Protein AF-A0A6P5C677-F1 (afdb_monomer_lite)

Foldseek 3Di:
DCVVVVVVVVVVVVVVVVVVVVVVVVVVVVVVVVVPPPPDDDDPPDVVPVPDDDDDDDDFDQDPVVSFSQWDWDQDPQTFTQDGHPPGRCPPVDDGGDGQQDDPNHGSVPAHSVNVVVVRND

Structure (mmCIF, N/CA/C/O backbone):
data_AF-A0A6P5C677-F1
#
_entry.id   AF-A0A6P5C677-F1
#
loop_
_atom_site.group_PDB
_atom_site.id
_atom_site.type_symbol
_atom_site.label_atom_id
_atom_site.label_alt_id
_atom_site.label_comp_id
_atom_site.label_asym_id
_atom_site.label_entity_id
_atom_site.label_seq_id
_atom_site.pdbx_PDB_ins_code
_atom_site.Cartn_x
_atom_site.Cartn_y
_atom_site.Cartn_z
_atom_site.occupancy
_atom_site.B_iso_or_equiv
_atom_site.auth_seq_id
_atom_site.auth_comp_id
_atom_site.auth_asym_id
_atom_site.auth_atom_id
_atom_site.pdbx_PDB_model_num
ATOM 1 N N . MET A 1 1 ? 24.997 3.607 -56.504 1.00 47.38 1 MET A N 1
ATOM 2 C CA . MET A 1 1 ? 24.996 5.091 -56.554 1.00 47.38 1 MET A CA 1
ATOM 3 C C . MET A 1 1 ? 23.770 5.581 -55.782 1.00 47.38 1 MET A C 1
ATOM 5 O O . MET A 1 1 ? 22.920 6.229 -56.360 1.00 47.38 1 MET A O 1
ATOM 9 N N . GLU A 1 2 ? 23.647 5.213 -54.499 1.00 55.06 2 GLU A N 1
ATOM 10 C CA . GLU A 1 2 ? 22.398 5.350 -53.704 1.00 55.06 2 GLU A CA 1
ATOM 11 C C . GLU A 1 2 ? 22.626 6.107 -52.375 1.00 55.06 2 GLU A C 1
ATOM 13 O O . GLU A 1 2 ? 21.691 6.524 -51.696 1.00 55.06 2 GLU A O 1
ATOM 18 N N . GLU A 1 3 ? 23.888 6.343 -52.001 1.00 52.38 3 GLU A N 1
ATOM 19 C CA . GLU A 1 3 ? 24.263 6.947 -50.713 1.00 52.38 3 GLU A CA 1
ATOM 20 C C . GLU A 1 3 ? 24.102 8.478 -50.685 1.00 52.38 3 GLU A C 1
ATOM 22 O O . GLU A 1 3 ? 23.946 9.084 -49.627 1.00 52.38 3 GLU A O 1
ATOM 27 N N . LEU A 1 4 ? 24.094 9.129 -51.852 1.00 53.44 4 LEU A N 1
ATOM 28 C CA . LEU A 1 4 ? 23.959 10.587 -51.952 1.00 53.44 4 LEU A CA 1
ATOM 29 C C . LEU A 1 4 ? 22.495 11.041 -51.810 1.00 53.44 4 LEU A C 1
ATOM 31 O O . LEU A 1 4 ? 22.208 12.144 -51.342 1.00 53.44 4 LEU A O 1
ATOM 35 N N . GLU A 1 5 ? 21.558 10.161 -52.165 1.00 53.72 5 GLU A N 1
ATOM 36 C CA . GLU A 1 5 ? 20.121 10.415 -52.086 1.00 53.72 5 GLU A CA 1
ATOM 37 C C . GLU A 1 5 ? 19.652 10.402 -50.627 1.00 53.72 5 GLU A C 1
ATOM 39 O O . GLU A 1 5 ? 18.953 11.321 -50.191 1.00 53.72 5 GLU A O 1
ATOM 44 N N . THR A 1 6 ? 20.108 9.428 -49.832 1.00 54.84 6 THR A N 1
ATOM 45 C CA . THR A 1 6 ? 19.799 9.344 -48.394 1.00 54.84 6 THR A CA 1
ATOM 46 C C . THR A 1 6 ? 20.330 10.555 -47.628 1.00 54.84 6 THR A C 1
ATOM 48 O O . THR A 1 6 ? 19.625 11.071 -46.758 1.00 54.84 6 THR A O 1
ATOM 51 N N . SER A 1 7 ? 21.502 11.073 -48.017 1.00 56.53 7 SER A N 1
ATOM 52 C CA . SER A 1 7 ? 22.095 12.300 -47.477 1.00 56.53 7 SER A CA 1
ATOM 53 C C . SER A 1 7 ? 21.204 13.523 -47.724 1.00 56.53 7 SER A C 1
ATOM 55 O O . SER A 1 7 ? 20.833 14.211 -46.775 1.00 56.53 7 SER A O 1
ATOM 57 N N . LEU A 1 8 ? 20.732 13.740 -48.957 1.00 58.03 8 LEU A N 1
ATOM 58 C CA . LEU A 1 8 ? 19.823 14.849 -49.288 1.00 58.03 8 LEU A CA 1
ATOM 59 C C . LEU A 1 8 ? 18.467 14.741 -48.571 1.00 58.03 8 LEU A C 1
ATOM 61 O O . LEU A 1 8 ? 17.912 15.751 -48.120 1.00 58.03 8 LEU A O 1
ATOM 65 N N . PHE A 1 9 ? 17.924 13.527 -48.428 1.00 54.06 9 PHE A N 1
ATOM 66 C CA . PHE A 1 9 ? 16.707 13.290 -47.644 1.00 54.06 9 PHE A CA 1
ATOM 67 C C . PHE A 1 9 ? 16.927 13.540 -46.148 1.00 54.06 9 PHE A C 1
ATOM 69 O O . PHE A 1 9 ? 16.031 14.069 -45.483 1.00 54.06 9 PHE A O 1
ATOM 76 N N . GLN A 1 10 ? 18.108 13.212 -45.622 1.00 60.12 10 GLN A N 1
ATOM 77 C CA . GLN A 1 10 ? 18.498 13.488 -44.243 1.00 60.12 10 GLN A CA 1
ATOM 78 C C . GLN A 1 10 ? 18.666 14.993 -44.007 1.00 60.12 10 GLN A C 1
ATOM 80 O O . GLN A 1 10 ? 18.147 15.497 -43.014 1.00 60.12 10 GLN A O 1
ATOM 85 N N . THR A 1 11 ? 19.251 15.739 -44.949 1.00 61.09 11 THR A N 1
ATOM 86 C CA . THR A 1 11 ? 19.359 17.207 -44.895 1.00 61.09 11 THR A CA 1
ATOM 87 C C . THR A 1 11 ? 17.986 17.879 -44.932 1.00 61.09 11 THR A C 1
ATOM 89 O O . THR A 1 11 ? 17.712 18.778 -44.141 1.00 61.09 11 THR A O 1
ATOM 92 N N . ARG A 1 12 ? 17.067 17.414 -45.792 1.00 65.00 12 ARG A N 1
ATOM 93 C CA . ARG A 1 12 ? 15.685 17.932 -45.854 1.00 65.00 12 ARG A CA 1
ATOM 94 C C . ARG A 1 12 ? 14.892 17.631 -44.580 1.00 65.00 12 ARG A C 1
ATOM 96 O O . ARG A 1 12 ? 14.134 18.482 -44.112 1.00 65.00 12 ARG A O 1
ATOM 103 N N . LYS A 1 13 ? 15.063 16.436 -44.002 1.00 67.88 13 LYS A N 1
ATOM 104 C CA . LYS A 1 13 ? 14.459 16.063 -42.712 1.00 67.88 13 LYS A CA 1
ATOM 105 C C . LYS A 1 13 ? 15.036 16.888 -41.562 1.00 67.88 13 LYS A C 1
ATOM 107 O O . LYS A 1 13 ? 14.256 17.392 -40.759 1.00 67.88 13 LYS A O 1
ATOM 112 N N . ALA A 1 14 ? 16.354 17.071 -41.518 1.00 71.25 14 ALA A N 1
ATOM 113 C CA . ALA A 1 14 ? 17.023 17.911 -40.529 1.00 71.25 14 ALA A CA 1
ATOM 114 C C . ALA A 1 14 ? 16.505 19.350 -40.602 1.00 71.25 14 ALA A C 1
ATOM 116 O O . ALA A 1 14 ? 16.043 19.884 -39.598 1.00 71.25 14 ALA A O 1
ATOM 117 N N . HIS A 1 15 ? 16.418 19.914 -41.808 1.00 76.88 15 HIS A N 1
ATOM 118 C CA . HIS A 1 15 ? 15.898 21.261 -42.015 1.00 76.88 15 HIS A CA 1
ATOM 119 C C . HIS A 1 15 ? 14.444 21.422 -41.541 1.00 76.88 15 HIS A C 1
ATOM 121 O O . HIS A 1 15 ? 14.073 22.427 -40.937 1.00 76.88 15 HIS A O 1
ATOM 127 N N . ARG A 1 16 ? 13.598 20.407 -41.755 1.00 81.69 16 ARG A N 1
ATOM 128 C CA . ARG A 1 16 ? 12.213 20.408 -41.261 1.00 81.69 16 ARG A CA 1
ATOM 129 C C . ARG A 1 16 ? 12.146 20.365 -39.733 1.00 81.69 16 ARG A C 1
ATOM 131 O O . ARG A 1 16 ? 11.304 21.048 -39.151 1.00 81.69 16 ARG A O 1
ATOM 138 N N . ILE A 1 17 ? 13.024 19.598 -39.087 1.00 86.75 17 ILE A N 1
ATOM 139 C CA . ILE A 1 17 ? 13.123 19.549 -37.622 1.00 86.75 17 ILE A CA 1
ATOM 140 C C . ILE A 1 17 ? 13.609 20.899 -37.087 1.00 86.75 17 ILE A C 1
ATOM 142 O O . ILE A 1 17 ? 12.979 21.444 -36.187 1.00 86.75 17 ILE A O 1
ATOM 146 N N . GLU A 1 18 ? 14.643 21.494 -37.680 1.00 86.25 18 GLU A N 1
ATOM 147 C CA . GLU A 1 18 ? 15.139 22.829 -37.319 1.00 86.25 18 GLU A CA 1
ATOM 148 C C . GLU A 1 18 ? 14.040 23.894 -37.415 1.00 86.25 18 GLU A C 1
ATOM 150 O O . GLU A 1 18 ? 13.850 24.679 -36.484 1.00 86.25 18 GLU A O 1
ATOM 155 N N . GLN A 1 19 ? 13.249 23.887 -38.495 1.00 89.12 19 GLN A N 1
ATOM 156 C CA . GLN A 1 19 ? 12.108 24.793 -38.654 1.00 89.12 19 GLN A CA 1
ATOM 157 C C . GLN A 1 19 ? 11.041 24.581 -37.572 1.00 89.12 19 GLN A C 1
ATOM 159 O O . GLN A 1 19 ? 10.486 25.550 -37.042 1.00 89.12 19 GLN A O 1
ATOM 164 N N . MET A 1 20 ? 10.753 23.326 -37.215 1.00 91.56 20 MET A N 1
ATOM 165 C CA . MET A 1 20 ? 9.819 23.005 -36.136 1.00 91.56 20 MET A CA 1
ATOM 166 C C . MET A 1 20 ? 10.347 23.471 -34.775 1.00 91.56 20 MET A C 1
ATOM 168 O O . MET A 1 20 ? 9.600 24.106 -34.029 1.00 91.56 20 MET A O 1
ATOM 172 N N . VAL A 1 21 ? 11.627 23.234 -34.479 1.00 90.25 21 VAL A N 1
ATOM 173 C CA . VAL A 1 21 ? 12.288 23.650 -33.234 1.00 90.25 21 VAL A CA 1
ATOM 174 C C . VAL A 1 21 ? 12.317 25.171 -33.121 1.00 90.25 21 VAL A C 1
ATOM 176 O O . VAL A 1 21 ? 11.899 25.711 -32.100 1.00 90.25 21 VAL A O 1
ATOM 179 N N . ALA A 1 22 ? 12.698 25.889 -34.180 1.00 88.50 22 ALA A N 1
ATOM 180 C CA . ALA A 1 22 ? 12.694 27.351 -34.198 1.00 88.50 22 ALA A CA 1
ATOM 181 C C . ALA A 1 22 ? 11.287 27.926 -33.955 1.00 88.50 22 ALA A C 1
ATOM 183 O O . ALA A 1 22 ? 11.113 28.899 -33.212 1.00 88.50 22 ALA A O 1
ATOM 184 N N . ARG A 1 23 ? 10.260 27.304 -34.547 1.00 90.25 23 ARG A N 1
ATOM 185 C CA . ARG A 1 23 ? 8.858 27.702 -34.367 1.00 90.25 23 ARG A CA 1
ATOM 186 C C . ARG A 1 23 ? 8.341 27.380 -32.961 1.00 90.25 23 ARG A C 1
ATOM 188 O O . ARG A 1 23 ? 7.589 28.185 -32.409 1.00 90.25 23 ARG A O 1
ATOM 195 N N . TRP A 1 24 ? 8.753 26.260 -32.367 1.00 90.31 24 TRP A N 1
ATOM 196 C CA . TRP A 1 24 ? 8.416 25.899 -30.988 1.00 90.31 24 TRP A CA 1
ATOM 197 C C . TRP A 1 24 ? 9.102 26.816 -29.977 1.00 90.31 24 TRP A C 1
ATOM 199 O O . TRP A 1 24 ? 8.435 27.324 -29.082 1.00 90.31 24 TRP A O 1
ATOM 209 N N . LEU A 1 25 ? 10.383 27.131 -30.171 1.00 87.19 25 LEU A N 1
ATOM 210 C CA . LEU A 1 25 ? 11.138 28.021 -29.291 1.00 87.19 25 LEU A CA 1
ATOM 211 C C . LEU A 1 25 ? 10.557 29.442 -29.294 1.00 87.19 25 LEU A C 1
ATOM 213 O O . LEU A 1 25 ? 10.374 30.033 -28.230 1.00 87.19 25 LEU A O 1
ATOM 217 N N . ARG A 1 26 ? 10.183 29.975 -30.471 1.00 80.44 26 ARG A N 1
ATOM 218 C CA . ARG A 1 26 ? 9.477 31.266 -30.563 1.00 80.44 26 ARG A CA 1
ATOM 219 C C . ARG A 1 26 ? 8.129 31.234 -29.856 1.00 80.44 26 ARG A C 1
ATOM 221 O O . ARG A 1 26 ? 7.846 32.147 -29.089 1.00 80.44 26 ARG A O 1
ATOM 228 N N . ARG A 1 27 ? 7.325 30.187 -30.075 1.00 79.62 27 ARG A N 1
ATOM 229 C CA . ARG A 1 27 ? 6.023 30.050 -29.409 1.00 79.62 27 ARG A CA 1
ATOM 230 C C . ARG A 1 27 ? 6.186 29.916 -27.897 1.00 79.62 27 ARG A C 1
ATOM 232 O O . ARG A 1 27 ? 5.504 30.623 -27.182 1.00 79.62 27 ARG A O 1
ATOM 239 N N . SER A 1 28 ? 7.128 29.109 -27.416 1.00 76.69 28 SER A N 1
ATOM 240 C CA . SER A 1 28 ? 7.431 28.969 -25.988 1.00 76.69 28 SER A CA 1
ATOM 241 C C . SER A 1 28 ? 7.853 30.298 -25.365 1.00 76.69 28 SER A C 1
ATOM 243 O O . SER A 1 28 ? 7.411 30.643 -24.272 1.00 76.69 28 SER A O 1
ATOM 245 N N . ARG A 1 29 ? 8.670 31.090 -26.070 1.00 69.19 29 ARG A N 1
ATOM 246 C CA . ARG A 1 29 ? 9.108 32.404 -25.590 1.00 69.19 29 ARG A CA 1
ATOM 247 C C . ARG A 1 29 ? 7.965 33.420 -25.548 1.00 69.19 29 ARG A C 1
ATOM 249 O O . ARG A 1 29 ? 7.928 34.212 -24.616 1.00 69.19 29 ARG A O 1
ATOM 256 N N . ASP A 1 30 ? 7.025 33.355 -26.488 1.00 63.47 30 ASP A N 1
ATOM 257 C CA . ASP A 1 30 ? 5.817 34.192 -26.527 1.00 63.47 30 ASP A CA 1
ATOM 258 C C . ASP A 1 30 ? 4.785 33.786 -25.452 1.00 63.47 30 ASP A C 1
ATOM 260 O O . ASP A 1 30 ? 4.297 34.631 -24.701 1.00 63.47 30 ASP A O 1
ATOM 264 N N . SER A 1 31 ? 4.567 32.476 -25.259 1.00 55.81 31 SER A N 1
ATOM 265 C CA . SER A 1 31 ? 3.799 31.912 -24.136 1.00 55.81 31 SER A CA 1
ATOM 266 C C . SER A 1 31 ? 4.376 32.356 -22.796 1.00 55.81 31 SER A C 1
ATOM 268 O O . SER A 1 31 ? 3.653 32.717 -21.871 1.00 55.81 31 SER A O 1
ATOM 270 N N . SER A 1 32 ? 5.706 32.346 -22.706 1.00 54.75 32 SER A N 1
ATOM 271 C CA . SER A 1 32 ? 6.427 32.815 -21.541 1.00 54.75 32 SER A CA 1
ATOM 272 C C . SER A 1 32 ? 6.231 34.328 -21.392 1.00 54.75 32 SER A C 1
ATOM 274 O O . SER A 1 32 ? 5.870 34.757 -20.306 1.00 54.75 32 SER A O 1
ATOM 276 N N . ALA A 1 33 ? 6.422 35.141 -22.438 1.00 52.62 33 ALA A N 1
ATOM 277 C CA . ALA A 1 33 ? 6.276 36.606 -22.436 1.00 52.62 33 ALA A CA 1
ATOM 278 C C . ALA A 1 33 ? 4.904 37.085 -21.939 1.00 52.62 33 ALA A C 1
ATOM 280 O O . ALA A 1 33 ? 4.842 37.993 -21.111 1.00 52.62 33 ALA A O 1
ATOM 281 N N . ARG A 1 34 ? 3.810 36.435 -22.351 1.00 52.12 34 ARG A N 1
ATOM 282 C CA . ARG A 1 34 ? 2.459 36.805 -21.904 1.00 52.12 34 ARG A CA 1
ATOM 283 C C . ARG A 1 34 ? 2.228 36.576 -20.404 1.00 52.12 34 ARG A C 1
ATOM 285 O O . ARG A 1 34 ? 1.413 37.273 -19.813 1.00 52.12 34 ARG A O 1
ATOM 292 N N . ALA A 1 35 ? 2.983 35.677 -19.768 1.00 53.53 35 ALA A N 1
ATOM 293 C CA . ALA A 1 35 ? 2.873 35.424 -18.330 1.00 53.53 35 ALA A CA 1
ATOM 294 C C . ALA A 1 35 ? 3.429 36.561 -17.441 1.00 53.53 35 ALA A C 1
ATOM 296 O O . ALA A 1 35 ? 3.192 36.536 -16.240 1.00 53.53 35 ALA A O 1
ATOM 297 N N . LYS A 1 36 ? 4.154 37.555 -17.991 1.00 54.22 36 LYS A N 1
ATOM 298 C CA . LYS A 1 36 ? 4.742 38.673 -17.211 1.00 54.22 36 LYS A CA 1
ATOM 299 C C . LYS A 1 36 ? 4.203 40.067 -17.535 1.00 54.22 36 LYS A C 1
ATOM 301 O O . LYS A 1 36 ? 4.704 41.035 -16.982 1.00 54.22 36 LYS A O 1
ATOM 306 N N . VAL A 1 37 ? 3.170 40.190 -18.372 1.00 49.56 37 VAL A N 1
ATOM 307 C CA . VAL A 1 37 ? 2.532 41.496 -18.671 1.00 49.56 37 VAL A CA 1
ATOM 308 C C . VAL A 1 37 ? 1.082 41.560 -18.163 1.00 49.56 37 VAL A C 1
ATOM 310 O O . VAL A 1 37 ? 0.282 42.366 -18.617 1.00 49.56 37 VAL A O 1
ATOM 313 N N . ALA A 1 38 ? 0.723 40.734 -17.180 1.00 47.78 38 ALA A N 1
ATOM 314 C CA . ALA A 1 38 ? -0.541 40.853 -16.454 1.00 47.78 38 ALA A CA 1
ATOM 315 C C . ALA A 1 38 ? -0.301 41.469 -15.066 1.00 47.78 38 ALA A C 1
ATOM 317 O O . ALA A 1 38 ? -0.526 40.843 -14.037 1.00 47.78 38 ALA A O 1
ATOM 318 N N . THR A 1 39 ? 0.192 42.707 -15.034 1.00 50.59 39 THR A N 1
ATOM 319 C CA . THR A 1 39 ? 0.018 43.601 -13.883 1.00 50.59 39 THR A CA 1
ATOM 320 C C . THR A 1 39 ? -1.348 44.268 -14.010 1.00 50.59 39 THR A C 1
ATOM 322 O O . THR A 1 39 ? -1.451 45.365 -14.550 1.00 50.59 39 THR A O 1
ATOM 325 N N . ALA A 1 40 ? -2.398 43.573 -13.582 1.00 51.12 40 ALA A N 1
ATOM 326 C CA . ALA A 1 40 ? -3.686 44.160 -13.224 1.00 51.12 40 ALA A CA 1
ATOM 327 C C . ALA A 1 40 ? -4.469 43.132 -12.393 1.00 51.12 40 ALA A C 1
ATOM 329 O O . ALA A 1 40 ? -4.945 42.138 -12.929 1.00 51.12 40 ALA A O 1
ATOM 330 N N . ASP A 1 41 ? -4.495 43.386 -11.086 1.00 52.09 41 ASP A N 1
ATOM 331 C CA . ASP A 1 41 ? -5.492 42.983 -10.090 1.00 52.09 41 ASP A CA 1
ATOM 332 C C . ASP A 1 41 ? -6.187 41.615 -10.246 1.00 52.09 41 ASP A C 1
ATOM 334 O O . ASP A 1 41 ? -7.145 41.438 -10.998 1.00 52.09 41 ASP A O 1
ATOM 338 N N . GLY A 1 42 ? -5.729 40.649 -9.453 1.00 52.22 42 GLY A N 1
ATOM 339 C CA . GLY A 1 42 ? -6.407 39.375 -9.234 1.00 52.22 42 GLY A CA 1
ATOM 340 C C . GLY A 1 42 ? -5.394 38.285 -8.897 1.00 52.22 42 GLY A C 1
ATOM 341 O O . GLY A 1 42 ? -4.433 38.119 -9.654 1.00 52.22 42 GLY A O 1
ATOM 342 N N . PRO A 1 43 ? -5.540 37.547 -7.777 1.00 56.84 43 PRO A N 1
ATOM 343 C CA . PRO A 1 43 ? -4.631 36.449 -7.487 1.00 56.84 43 PRO A CA 1
ATOM 344 C C . PRO A 1 43 ? -4.671 35.480 -8.675 1.00 56.84 43 PRO A C 1
ATOM 346 O O . PRO A 1 43 ? -5.764 35.108 -9.113 1.00 56.84 43 PRO A O 1
ATOM 349 N N . PRO A 1 44 ? -3.514 35.091 -9.237 1.00 48.22 44 PRO A N 1
ATOM 350 C CA . PRO A 1 44 ? -3.483 34.129 -10.316 1.00 48.22 44 PRO A CA 1
ATOM 351 C C . PRO A 1 44 ? -4.023 32.824 -9.746 1.00 48.22 44 PRO A C 1
ATOM 353 O O . PRO A 1 44 ? -3.348 32.137 -8.980 1.00 48.22 44 PRO A O 1
ATOM 356 N N . GLY A 1 45 ? -5.270 32.508 -10.093 1.00 52.34 45 GLY A N 1
ATOM 357 C CA . GLY A 1 45 ? -5.808 31.171 -9.960 1.00 52.34 45 GLY A CA 1
ATOM 358 C C . GLY A 1 45 ? -4.911 30.279 -10.794 1.00 52.34 45 GLY A C 1
ATOM 359 O O . GLY A 1 45 ? -5.069 30.182 -12.011 1.00 52.34 45 GLY A O 1
ATOM 360 N N . VAL A 1 46 ? -3.920 29.676 -10.137 1.00 61.34 46 VAL A N 1
ATOM 361 C CA . VAL A 1 46 ? -3.255 28.484 -10.639 1.00 61.34 46 VAL A CA 1
ATOM 362 C C . VAL A 1 46 ? -4.372 27.588 -11.174 1.00 61.34 46 VAL A C 1
ATOM 364 O O . VAL A 1 46 ? -5.412 27.488 -10.515 1.00 61.34 46 VAL A O 1
ATOM 367 N N . PRO A 1 47 ? -4.253 26.984 -12.368 1.00 54.66 47 PRO A N 1
ATOM 368 C CA . PRO A 1 47 ? -5.138 25.888 -12.693 1.00 54.66 47 PRO A CA 1
ATOM 369 C C . PRO A 1 47 ? -4.828 24.839 -11.632 1.00 54.66 47 PRO A C 1
ATOM 371 O O . PRO A 1 47 ? -3.841 24.113 -11.744 1.00 54.66 47 PRO A O 1
ATOM 374 N N . THR A 1 48 ? -5.599 24.851 -10.545 1.00 55.25 48 THR A N 1
ATOM 375 C CA . THR A 1 48 ? -5.620 23.813 -9.537 1.00 55.25 48 THR A CA 1
ATOM 376 C C . THR A 1 48 ? -6.038 22.604 -10.338 1.00 55.25 48 THR A C 1
ATOM 378 O O . THR A 1 48 ? -7.227 22.403 -10.587 1.00 55.25 48 THR A O 1
ATOM 381 N N . GLN A 1 49 ? -5.049 21.874 -10.866 1.00 56.84 49 GLN A N 1
ATOM 382 C CA . GLN A 1 49 ? -5.246 20.522 -11.338 1.00 56.84 49 GLN A CA 1
ATOM 383 C C . GLN A 1 49 ? -5.963 19.878 -10.176 1.00 56.84 49 GLN A C 1
ATOM 385 O O . GLN A 1 49 ? -5.423 19.785 -9.074 1.00 56.84 49 GLN A O 1
ATOM 390 N N . THR A 1 50 ? -7.250 19.642 -10.372 1.00 58.75 50 THR A N 1
ATOM 391 C CA . THR A 1 50 ? -8.108 19.094 -9.346 1.00 58.75 50 THR A CA 1
ATOM 392 C C . THR A 1 50 ? -7.588 17.678 -9.231 1.00 58.75 50 THR A C 1
ATOM 394 O O . THR A 1 50 ? -7.866 16.842 -10.085 1.00 58.75 50 THR A O 1
ATOM 397 N N . ILE A 1 51 ? -6.682 17.457 -8.280 1.00 60.84 51 ILE A N 1
ATOM 398 C CA . ILE A 1 51 ? -6.174 16.134 -7.961 1.00 60.84 51 ILE A CA 1
ATOM 399 C C . ILE A 1 51 ? -7.395 15.429 -7.395 1.00 60.84 51 ILE A C 1
ATOM 401 O O . ILE A 1 51 ? -7.767 15.653 -6.248 1.00 60.84 51 ILE A O 1
ATOM 405 N N . ILE A 1 52 ? -8.102 14.690 -8.247 1.00 68.94 52 ILE A N 1
ATOM 406 C CA . ILE A 1 52 ? -9.244 13.895 -7.821 1.00 68.94 52 ILE A CA 1
ATOM 407 C C . ILE A 1 52 ? -8.634 12.692 -7.101 1.00 68.94 52 ILE A C 1
ATOM 409 O O . ILE A 1 52 ? -7.945 11.904 -7.755 1.00 68.94 52 ILE A O 1
ATOM 413 N N . PRO A 1 53 ? -8.820 12.545 -5.779 1.00 67.44 53 PRO A N 1
ATOM 414 C CA . PRO A 1 53 ? -8.310 11.382 -5.078 1.00 67.44 53 PRO A CA 1
ATOM 415 C C . PRO A 1 53 ? -9.075 10.154 -5.578 1.00 67.44 53 PRO A C 1
ATOM 417 O O . PRO A 1 53 ? -10.271 9.998 -5.325 1.00 67.44 53 PRO A O 1
ATOM 420 N N . VAL A 1 54 ? -8.395 9.296 -6.335 1.00 75.06 54 VAL A N 1
ATOM 421 C CA . VAL A 1 54 ? -8.957 8.022 -6.783 1.00 75.06 54 VAL A CA 1
ATOM 422 C C . VAL A 1 54 ? -8.819 7.033 -5.635 1.00 75.06 54 VAL A C 1
ATOM 424 O O . VAL A 1 54 ? -7.714 6.752 -5.181 1.00 75.06 54 VAL A O 1
ATOM 427 N N . LYS A 1 55 ? -9.946 6.504 -5.157 1.00 82.62 55 LYS A N 1
ATOM 428 C CA . LYS A 1 55 ? -9.949 5.413 -4.180 1.00 82.62 55 LYS A CA 1
ATOM 429 C C . LYS A 1 55 ? -9.741 4.098 -4.921 1.00 82.62 55 LYS A C 1
ATOM 431 O O . LYS A 1 55 ? -10.490 3.797 -5.849 1.00 82.62 55 LYS A O 1
ATOM 436 N N . TYR A 1 56 ? -8.741 3.329 -4.509 1.00 84.81 56 TYR A N 1
ATOM 437 C CA . TYR A 1 56 ? -8.437 2.031 -5.097 1.00 84.81 56 TYR A CA 1
ATOM 438 C C . TYR A 1 56 ? -8.514 0.949 -4.019 1.00 84.81 56 TYR A C 1
ATOM 440 O O . TYR A 1 56 ? -7.870 1.060 -2.978 1.00 84.81 56 TYR A O 1
ATOM 448 N N . THR A 1 57 ? -9.327 -0.082 -4.252 1.00 88.50 57 THR A N 1
ATOM 449 C CA . THR A 1 57 ? -9.466 -1.219 -3.335 1.00 88.50 57 THR A CA 1
ATOM 450 C C . THR A 1 57 ? -8.673 -2.392 -3.887 1.00 88.50 57 THR A C 1
ATOM 452 O O . THR A 1 57 ? -8.979 -2.904 -4.964 1.00 88.50 57 THR A O 1
ATOM 455 N N . VAL A 1 58 ? -7.663 -2.832 -3.141 1.00 89.56 58 VAL A N 1
ATOM 456 C CA . VAL A 1 58 ? -6.813 -3.970 -3.504 1.00 89.56 58 VAL A CA 1
ATOM 457 C C . VAL A 1 58 ? -7.019 -5.122 -2.535 1.00 89.56 58 VAL A C 1
ATOM 459 O O . VAL A 1 58 ? -7.233 -4.915 -1.345 1.00 89.56 58 VAL A O 1
ATOM 462 N N . LYS A 1 59 ? -6.927 -6.349 -3.050 1.00 90.31 59 LYS A N 1
ATOM 463 C CA . LYS A 1 59 ? -6.858 -7.562 -2.231 1.00 90.31 59 LYS A CA 1
ATOM 464 C C . LYS A 1 59 ? -5.417 -8.048 -2.191 1.00 90.31 59 LYS A C 1
ATOM 466 O O . LYS A 1 59 ? -4.786 -8.201 -3.246 1.00 90.31 59 LYS A O 1
ATOM 471 N N . ILE A 1 60 ? -4.896 -8.245 -0.987 1.00 89.31 60 ILE A N 1
ATOM 472 C CA . ILE A 1 60 ? -3.529 -8.701 -0.746 1.00 89.31 60 ILE A CA 1
ATOM 473 C C . ILE A 1 60 ? -3.615 -9.978 0.068 1.00 89.31 60 ILE A C 1
ATOM 475 O O . ILE A 1 60 ? -4.137 -9.977 1.178 1.00 89.31 60 ILE A O 1
ATOM 479 N N . ASP A 1 61 ? -3.110 -11.057 -0.510 1.00 87.44 61 ASP A N 1
ATOM 480 C CA . ASP A 1 61 ? -3.037 -12.350 0.148 1.00 87.44 61 ASP A CA 1
ATOM 481 C C . ASP A 1 61 ? -1.752 -12.430 0.972 1.00 87.44 61 ASP A C 1
ATOM 483 O O . ASP A 1 61 ? -0.679 -12.027 0.507 1.00 87.44 61 ASP A O 1
ATOM 487 N N . LYS A 1 62 ? -1.863 -12.947 2.197 1.00 86.44 62 LYS A N 1
ATOM 488 C CA . LYS A 1 62 ? -0.712 -13.177 3.072 1.00 86.44 62 LYS A CA 1
ATOM 489 C C . LYS A 1 62 ? 0.210 -14.204 2.425 1.00 86.44 62 LYS A C 1
ATOM 491 O O . LYS A 1 62 ? -0.238 -15.281 2.030 1.00 86.44 62 LYS A O 1
ATOM 496 N N . ASP A 1 63 ? 1.492 -13.879 2.322 1.00 84.12 63 ASP A N 1
ATOM 497 C CA . ASP A 1 63 ? 2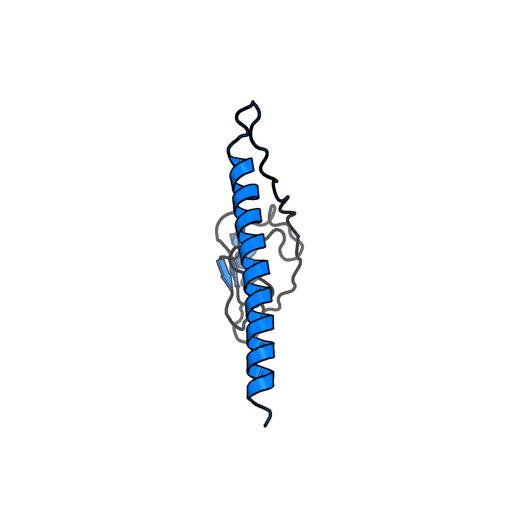.477 -14.823 1.815 1.00 84.12 63 ASP A CA 1
ATOM 498 C C . ASP A 1 63 ? 2.665 -15.953 2.839 1.00 84.12 63 ASP A C 1
ATOM 500 O O . ASP A 1 63 ? 2.985 -15.714 4.003 1.00 84.12 63 ASP A O 1
ATOM 504 N N . THR A 1 64 ? 2.464 -17.201 2.418 1.00 80.44 64 THR A N 1
ATOM 505 C CA . THR A 1 64 ? 2.620 -18.379 3.284 1.00 80.44 64 THR A CA 1
ATOM 506 C C . THR A 1 64 ? 4.062 -18.622 3.733 1.00 80.44 64 THR A C 1
ATOM 508 O O . THR A 1 64 ? 4.273 -19.257 4.764 1.00 80.44 64 THR A O 1
ATOM 511 N N . LEU A 1 65 ? 5.047 -18.153 2.961 1.00 80.69 65 LEU A N 1
ATOM 512 C CA . LEU A 1 65 ? 6.473 -18.347 3.225 1.00 80.69 65 LEU A CA 1
ATOM 513 C C . LEU A 1 65 ? 7.022 -17.258 4.143 1.00 80.69 65 LEU A C 1
ATOM 515 O O . LEU A 1 65 ? 7.750 -17.561 5.084 1.00 80.69 65 LEU A O 1
ATOM 519 N N . LEU A 1 66 ? 6.668 -16.001 3.867 1.00 75.00 66 LEU A N 1
ATOM 520 C CA . LEU A 1 66 ? 7.123 -14.850 4.651 1.00 75.00 66 LEU A CA 1
ATOM 521 C C . LEU A 1 66 ? 6.222 -14.568 5.861 1.00 75.00 66 LEU A C 1
ATOM 523 O O . LEU A 1 66 ? 6.626 -13.826 6.742 1.00 75.00 66 LEU A O 1
ATOM 527 N N . GLN A 1 67 ? 5.022 -15.161 5.922 1.00 81.31 67 GLN A N 1
ATOM 528 C CA . GLN A 1 67 ? 3.975 -14.843 6.905 1.00 81.31 67 GLN A CA 1
ATOM 529 C C . GLN A 1 67 ? 3.628 -13.351 6.982 1.00 81.31 67 GLN A C 1
ATOM 531 O O . GLN A 1 67 ? 3.059 -12.889 7.968 1.00 81.31 67 GLN A O 1
ATOM 536 N N . ASP A 1 68 ? 3.888 -12.622 5.903 1.00 84.38 68 ASP A N 1
ATOM 537 C CA . ASP A 1 68 ? 3.680 -11.190 5.798 1.00 84.38 68 ASP A CA 1
ATOM 538 C C . ASP A 1 68 ? 2.873 -10.875 4.539 1.00 84.38 68 ASP A C 1
ATOM 540 O O . ASP A 1 68 ? 2.900 -11.597 3.540 1.00 84.38 68 ASP A O 1
ATOM 544 N N . TYR A 1 69 ? 2.178 -9.741 4.551 1.00 87.75 69 TYR A N 1
ATOM 545 C CA . TYR A 1 69 ? 1.498 -9.219 3.363 1.00 87.75 69 TYR A CA 1
ATOM 546 C C . TYR A 1 69 ? 2.466 -8.507 2.397 1.00 87.75 69 TYR A C 1
ATOM 548 O O . TYR A 1 69 ? 2.086 -8.115 1.293 1.00 87.75 69 TYR A O 1
ATOM 556 N N . GLY A 1 70 ? 3.733 -8.343 2.797 1.00 88.12 70 GLY A N 1
ATOM 557 C CA . GLY A 1 70 ? 4.771 -7.706 1.989 1.00 88.12 70 GLY A CA 1
ATOM 558 C C . GLY A 1 70 ? 4.679 -6.180 1.949 1.00 88.12 70 GLY A C 1
ATOM 559 O O . GLY A 1 70 ? 5.142 -5.578 0.985 1.00 88.12 70 GLY A O 1
ATOM 560 N N . PHE A 1 71 ? 4.074 -5.545 2.953 1.00 91.44 71 PHE A N 1
ATOM 561 C CA . PHE A 1 71 ? 4.100 -4.093 3.132 1.00 91.44 71 PHE A CA 1
ATOM 562 C C . P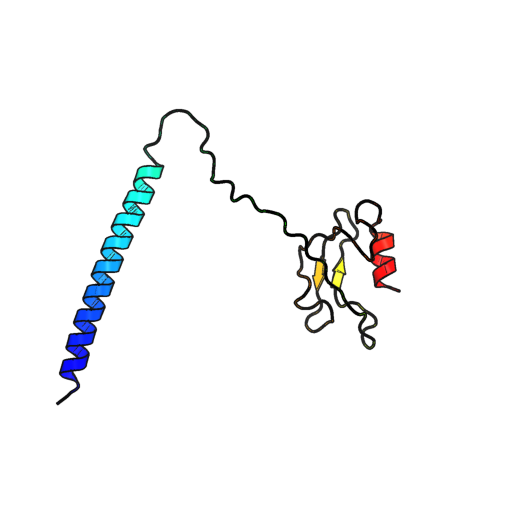HE A 1 71 ? 4.023 -3.717 4.613 1.00 91.44 71 PHE A C 1
ATOM 564 O O . PHE A 1 71 ? 3.520 -4.483 5.432 1.00 91.44 71 PHE A O 1
ATOM 571 N N . HIS A 1 72 ? 4.506 -2.521 4.939 1.00 89.88 72 HIS A N 1
ATOM 572 C CA . HIS A 1 72 ? 4.456 -1.943 6.277 1.00 89.88 72 HIS A CA 1
ATOM 573 C C . HIS A 1 72 ? 3.674 -0.635 6.268 1.00 89.88 72 HIS A C 1
ATOM 575 O O . HIS A 1 72 ? 3.711 0.122 5.296 1.00 89.88 72 HIS A O 1
ATOM 581 N N . ILE A 1 73 ? 2.999 -0.364 7.381 1.00 90.75 73 ILE A N 1
ATOM 582 C CA . ILE A 1 73 ? 2.167 0.823 7.579 1.00 90.75 73 ILE A CA 1
ATOM 583 C C . ILE A 1 73 ? 2.731 1.706 8.692 1.00 90.75 73 ILE A C 1
ATOM 585 O O . ILE A 1 73 ? 3.499 1.236 9.532 1.00 90.75 73 ILE A O 1
ATOM 589 N N . SER A 1 74 ? 2.350 2.980 8.701 1.00 90.00 74 SER A N 1
ATOM 590 C CA . SER A 1 74 ? 2.724 3.921 9.751 1.00 90.00 74 SER A CA 1
ATOM 591 C C . SER A 1 74 ? 2.043 3.573 11.074 1.00 90.00 74 SER A C 1
ATOM 593 O O . SER A 1 74 ? 0.863 3.232 11.119 1.00 90.00 74 SER A O 1
ATOM 595 N N . GLU A 1 75 ? 2.779 3.725 12.175 1.00 86.31 75 GLU A N 1
ATOM 596 C CA . GLU A 1 75 ? 2.237 3.602 13.538 1.00 86.31 75 GLU A CA 1
ATOM 597 C C . GLU A 1 75 ? 1.540 4.892 14.013 1.00 86.31 75 GLU A C 1
ATOM 599 O O . GLU A 1 75 ? 1.092 4.994 15.153 1.00 86.31 75 GLU A O 1
ATOM 604 N N . SER A 1 76 ? 1.429 5.890 13.137 1.00 83.94 76 SER A N 1
ATOM 605 C CA . SER A 1 76 ? 0.758 7.165 13.375 1.00 83.94 76 SER A CA 1
ATOM 606 C C . SER A 1 76 ? -0.348 7.403 12.350 1.00 83.94 76 SER A C 1
ATOM 608 O O . SER A 1 76 ? -0.279 6.925 11.214 1.00 83.94 76 SER A O 1
ATOM 610 N N . LEU A 1 77 ? -1.370 8.159 12.762 1.00 82.75 77 LEU A N 1
ATOM 611 C CA . LEU A 1 77 ? -2.404 8.654 11.859 1.00 82.75 77 LEU A CA 1
ATOM 612 C C . LEU A 1 77 ? -1.879 9.857 11.049 1.00 82.75 77 LEU A C 1
ATOM 614 O O . LEU A 1 77 ? -1.181 10.702 11.618 1.00 82.75 77 LEU A O 1
ATOM 618 N N . PRO A 1 78 ? -2.247 9.983 9.760 1.00 87.38 78 PRO A N 1
ATOM 619 C CA . PRO A 1 78 ? -3.058 9.044 8.976 1.00 87.38 78 PRO A CA 1
ATOM 620 C C . PRO A 1 78 ? -2.293 7.757 8.628 1.00 87.38 78 PRO A C 1
ATOM 622 O O . PRO A 1 78 ? -1.090 7.800 8.376 1.00 87.38 78 PRO A O 1
ATOM 625 N N . LEU A 1 79 ? -3.001 6.621 8.578 1.00 89.44 79 LEU A N 1
ATOM 626 C CA . LEU A 1 79 ? -2.407 5.338 8.191 1.00 89.44 79 LEU A CA 1
ATOM 627 C C . LEU A 1 79 ? -1.875 5.428 6.761 1.00 89.44 79 LEU A C 1
ATOM 629 O O . LEU A 1 79 ? -2.635 5.615 5.810 1.00 89.44 79 LEU A O 1
ATOM 633 N N . THR A 1 80 ? -0.565 5.297 6.610 1.00 91.62 80 THR A N 1
ATOM 634 C CA . THR A 1 80 ? 0.125 5.387 5.323 1.00 91.62 80 THR A CA 1
ATOM 635 C C . THR A 1 80 ? 1.029 4.187 5.127 1.00 91.62 80 THR A C 1
ATOM 637 O O . THR A 1 80 ? 1.577 3.639 6.082 1.00 91.62 80 THR A O 1
ATOM 640 N N . VAL A 1 81 ? 1.185 3.760 3.882 1.00 92.00 81 VAL A N 1
ATOM 641 C CA . VAL A 1 81 ? 2.125 2.705 3.514 1.00 92.00 81 VAL A CA 1
ATOM 642 C C . VAL A 1 81 ? 3.538 3.280 3.597 1.00 92.00 81 VAL A C 1
ATOM 644 O O . VAL A 1 81 ? 3.888 4.204 2.867 1.00 92.00 81 VAL A O 1
ATOM 647 N N . VAL A 1 82 ? 4.362 2.742 4.493 1.00 92.56 82 VAL A N 1
ATOM 648 C CA . VAL A 1 82 ? 5.744 3.197 4.722 1.00 92.56 82 VAL A CA 1
ATOM 649 C C . VAL A 1 82 ? 6.698 2.522 3.745 1.00 92.56 82 VAL A C 1
ATOM 651 O O . VAL A 1 82 ? 7.589 3.159 3.187 1.00 92.56 82 VAL A O 1
ATOM 654 N N . SER A 1 83 ? 6.518 1.223 3.529 1.00 90.94 83 SER A N 1
ATOM 655 C CA . SER A 1 83 ? 7.368 0.439 2.642 1.00 90.94 83 SER A CA 1
ATOM 656 C C . SER A 1 83 ? 6.614 -0.756 2.076 1.00 90.94 83 SER A C 1
ATOM 658 O O . SER A 1 83 ? 5.657 -1.252 2.669 1.00 90.94 83 SER A O 1
ATOM 660 N N . VAL A 1 84 ? 7.055 -1.213 0.905 1.00 91.75 84 VAL A N 1
ATOM 661 C CA . VAL A 1 84 ? 6.522 -2.398 0.230 1.00 91.75 84 VAL A CA 1
ATOM 662 C C . VAL A 1 84 ? 7.695 -3.301 -0.124 1.00 91.75 84 VAL A C 1
ATOM 664 O O . VAL A 1 84 ? 8.665 -2.862 -0.745 1.00 91.75 84 VAL A O 1
ATOM 667 N N . THR A 1 85 ? 7.616 -4.561 0.283 1.00 88.94 85 THR A N 1
ATOM 668 C CA . THR A 1 85 ? 8.625 -5.584 0.021 1.00 88.94 85 THR A CA 1
ATOM 669 C C . THR A 1 85 ? 8.651 -5.906 -1.468 1.00 88.94 85 THR A C 1
ATOM 671 O O . THR A 1 85 ? 7.636 -6.275 -2.065 1.00 88.94 85 THR A O 1
ATOM 674 N N . ALA A 1 86 ? 9.824 -5.770 -2.088 1.00 85.81 86 ALA A N 1
ATOM 675 C CA . ALA A 1 86 ? 10.015 -6.119 -3.491 1.00 85.81 86 ALA A CA 1
ATOM 676 C C . ALA A 1 86 ? 9.762 -7.617 -3.716 1.00 85.81 86 ALA A C 1
ATOM 678 O O . ALA A 1 86 ? 10.340 -8.456 -3.031 1.00 85.81 86 ALA A O 1
ATOM 679 N N . GLY A 1 87 ? 8.893 -7.940 -4.676 1.00 84.38 87 GLY A N 1
ATOM 680 C CA . GLY A 1 87 ? 8.518 -9.324 -4.979 1.00 84.38 87 GLY A CA 1
ATOM 681 C C . GLY A 1 87 ? 7.514 -9.964 -4.012 1.00 84.38 87 GLY A C 1
ATOM 682 O O . GLY A 1 87 ? 7.203 -11.135 -4.195 1.00 84.38 87 GLY A O 1
ATOM 683 N N . GLY A 1 88 ? 6.994 -9.229 -3.020 1.00 85.25 88 GLY A N 1
ATOM 684 C CA . GLY A 1 88 ? 5.919 -9.709 -2.142 1.00 85.25 88 GLY A CA 1
ATOM 685 C C . GLY A 1 88 ? 4.516 -9.536 -2.742 1.00 85.25 88 GLY A C 1
ATOM 686 O O . GLY A 1 88 ? 4.343 -8.895 -3.778 1.00 85.25 88 GLY A O 1
ATOM 687 N N . SER A 1 89 ? 3.486 -10.038 -2.053 1.00 87.94 89 SER A N 1
ATOM 688 C CA . SER A 1 89 ? 2.078 -9.958 -2.496 1.00 87.94 89 SER A CA 1
ATOM 689 C C . SER A 1 89 ? 1.549 -8.538 -2.725 1.00 87.94 89 SER A C 1
ATOM 691 O O . SER A 1 89 ? 0.667 -8.330 -3.565 1.00 87.94 89 SER A O 1
ATOM 693 N N . ALA A 1 90 ? 2.056 -7.559 -1.973 1.00 88.19 90 ALA A N 1
ATOM 694 C CA . ALA A 1 90 ? 1.690 -6.150 -2.110 1.00 88.19 90 ALA A CA 1
ATOM 695 C C . ALA A 1 90 ? 2.443 -5.421 -3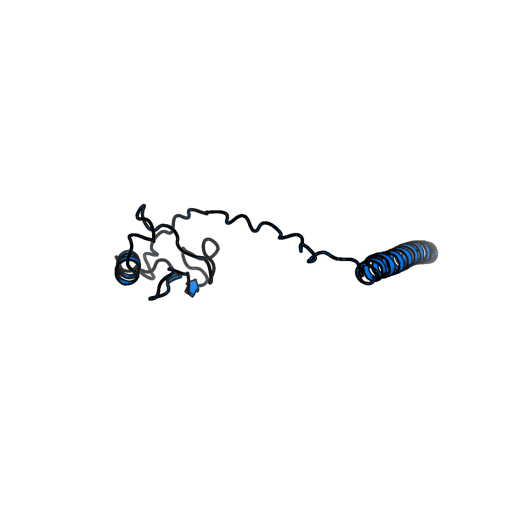.237 1.00 88.19 90 ALA A C 1
ATOM 697 O O . ALA A 1 90 ? 2.062 -4.308 -3.611 1.00 88.19 90 ALA A O 1
ATOM 698 N N . HIS A 1 91 ? 3.495 -6.028 -3.797 1.00 86.00 91 HIS A N 1
ATOM 699 C CA . HIS A 1 91 ? 4.333 -5.399 -4.810 1.00 86.00 91 HIS A CA 1
ATOM 700 C C . HIS A 1 91 ? 3.532 -5.098 -6.085 1.00 86.00 91 HIS A C 1
ATOM 702 O O . HIS A 1 91 ? 2.921 -5.984 -6.680 1.00 86.00 91 HIS A O 1
ATOM 708 N N . GLY A 1 92 ? 3.517 -3.827 -6.497 1.00 85.50 92 GLY A N 1
ATOM 709 C CA . GLY A 1 92 ? 2.772 -3.350 -7.667 1.00 85.50 92 GLY A CA 1
ATOM 710 C C . GLY A 1 92 ? 1.281 -3.080 -7.425 1.00 85.50 92 GLY A C 1
ATOM 711 O O . GLY A 1 92 ? 0.636 -2.501 -8.296 1.00 85.50 92 GLY A O 1
ATOM 712 N N . LYS A 1 93 ? 0.738 -3.455 -6.258 1.00 90.00 93 LYS A N 1
ATOM 713 C CA . LYS A 1 93 ? -0.631 -3.109 -5.831 1.00 90.00 93 LYS A CA 1
ATOM 714 C C . LYS A 1 93 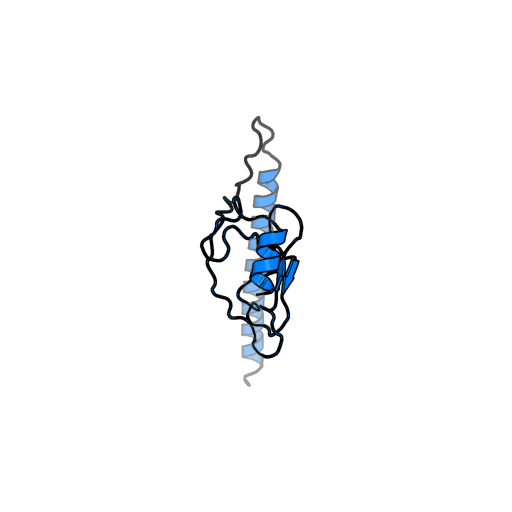? -0.655 -1.881 -4.928 1.00 90.00 93 LYS A C 1
ATOM 716 O O . LYS A 1 93 ? -1.564 -1.069 -5.045 1.00 90.00 93 LYS A O 1
ATOM 721 N N . LEU A 1 94 ? 0.325 -1.786 -4.032 1.00 91.00 94 LEU A N 1
ATOM 722 C CA . LEU A 1 94 ? 0.530 -0.658 -3.132 1.00 91.00 94 LEU A CA 1
ATOM 723 C C . LEU A 1 94 ? 1.900 -0.042 -3.373 1.00 91.00 94 LEU A C 1
ATOM 725 O O . LEU A 1 94 ? 2.845 -0.730 -3.779 1.00 91.00 94 LEU A O 1
ATOM 729 N N . PHE A 1 95 ? 2.007 1.243 -3.058 1.00 90.56 95 PHE A N 1
ATOM 730 C CA . PHE A 1 95 ? 3.244 1.998 -3.109 1.00 90.56 95 PHE A CA 1
ATOM 731 C C . PHE A 1 95 ? 3.490 2.754 -1.798 1.00 90.56 95 PHE A C 1
ATOM 733 O O . PHE A 1 95 ? 2.549 3.156 -1.111 1.00 90.56 95 PHE A O 1
ATOM 740 N N . PRO A 1 96 ? 4.765 2.969 -1.429 1.00 91.56 96 PRO A N 1
ATOM 741 C CA . PRO A 1 96 ? 5.107 3.842 -0.314 1.00 91.56 96 PRO A CA 1
ATOM 742 C C . PRO A 1 96 ? 4.507 5.242 -0.503 1.00 91.56 96 PRO A C 1
ATOM 744 O O . PRO A 1 96 ? 4.676 5.853 -1.558 1.00 91.56 96 PRO A O 1
ATOM 747 N N . GLY A 1 97 ? 3.835 5.750 0.528 1.00 89.06 97 GLY A N 1
ATOM 748 C CA . GLY A 1 97 ? 3.105 7.019 0.514 1.00 89.06 97 GLY A CA 1
ATOM 749 C C . GLY A 1 97 ? 1.599 6.887 0.275 1.00 89.06 97 GLY A C 1
ATOM 750 O O . GLY A 1 97 ? 0.881 7.860 0.501 1.00 89.06 97 GLY A O 1
ATOM 751 N N . ASP A 1 98 ? 1.102 5.709 -0.117 1.00 90.19 98 ASP A N 1
ATOM 752 C CA . ASP A 1 98 ? -0.337 5.481 -0.258 1.00 90.19 98 ASP A CA 1
ATOM 753 C C . ASP A 1 98 ? -1.036 5.584 1.102 1.00 90.19 98 ASP A C 1
ATOM 755 O O . ASP A 1 98 ? -0.605 4.990 2.094 1.00 90.19 98 ASP A O 1
ATOM 759 N N . GLN A 1 99 ? -2.138 6.332 1.154 1.00 90.69 99 GLN A N 1
ATOM 760 C CA . GLN A 1 99 ? -2.942 6.470 2.364 1.00 90.69 99 GLN A CA 1
ATOM 761 C C . GLN A 1 99 ? -4.007 5.376 2.425 1.00 90.69 99 GLN A C 1
ATOM 763 O O . GLN A 1 99 ? -4.820 5.215 1.512 1.00 90.69 99 GLN A O 1
ATOM 768 N N . ILE A 1 100 ? -4.039 4.652 3.539 1.00 89.44 100 ILE A N 1
ATOM 769 C CA . ILE A 1 100 ? -5.041 3.627 3.801 1.00 89.44 100 ILE A CA 1
ATOM 770 C C . ILE A 1 100 ? -6.301 4.320 4.304 1.00 89.44 100 ILE A C 1
ATOM 772 O O . ILE A 1 100 ? -6.298 4.982 5.339 1.00 89.44 100 ILE A O 1
ATOM 776 N N . LEU A 1 101 ? -7.386 4.158 3.551 1.00 88.19 101 LEU A N 1
ATOM 777 C CA . LEU A 1 101 ? -8.703 4.689 3.906 1.00 88.19 101 LEU A CA 1
ATOM 778 C C . LEU A 1 101 ? -9.619 3.618 4.512 1.00 88.19 101 LEU A C 1
ATOM 780 O O . LEU A 1 101 ? -10.566 3.956 5.211 1.00 88.19 101 LEU A O 1
ATOM 784 N N . GLN A 1 102 ? -9.351 2.341 4.234 1.00 89.00 102 GLN A N 1
ATOM 785 C CA . GLN A 1 102 ? -10.153 1.199 4.672 1.00 89.00 102 GLN A CA 1
ATOM 786 C C . GLN A 1 102 ? -9.276 -0.058 4.683 1.00 89.00 102 GLN A C 1
ATOM 788 O O . GLN A 1 102 ? -8.472 -0.256 3.770 1.00 89.00 102 GLN A O 1
ATOM 793 N N . MET A 1 103 ? -9.437 -0.911 5.691 1.00 88.12 103 MET A N 1
ATOM 794 C CA . MET A 1 103 ? -8.739 -2.190 5.830 1.00 88.12 103 MET A CA 1
ATOM 795 C C . MET A 1 103 ? -9.749 -3.259 6.258 1.00 88.12 103 MET A C 1
ATOM 797 O O . MET A 1 103 ? -10.420 -3.089 7.265 1.00 88.12 103 MET A O 1
ATOM 801 N N . ASN A 1 104 ? -9.865 -4.354 5.498 1.00 86.50 104 ASN A N 1
ATOM 802 C CA . ASN A 1 104 ? -10.814 -5.450 5.770 1.00 86.50 104 ASN A CA 1
ATOM 803 C C . ASN A 1 104 ? -12.259 -4.989 6.038 1.00 86.50 104 ASN A C 1
ATOM 805 O O . ASN A 1 104 ? -12.887 -5.432 6.992 1.00 86.50 104 ASN A O 1
ATOM 809 N N . ASP A 1 105 ? -12.771 -4.083 5.204 1.00 84.94 105 ASP A N 1
ATOM 810 C CA . ASP A 1 105 ? -14.113 -3.495 5.347 1.00 84.94 105 ASP A CA 1
ATOM 811 C C . ASP A 1 105 ? -14.326 -2.589 6.572 1.00 84.94 105 ASP A C 1
ATOM 813 O O . ASP A 1 105 ? -15.378 -1.965 6.688 1.00 84.94 105 ASP A O 1
ATOM 817 N N . GLU A 1 106 ? -13.303 -2.400 7.409 1.00 87.75 106 GLU A N 1
ATOM 818 C CA . GLU A 1 106 ? -13.295 -1.400 8.475 1.00 87.75 106 GLU A CA 1
ATOM 819 C C . GLU A 1 106 ? -12.670 -0.085 7.973 1.00 87.75 106 GLU A C 1
ATOM 821 O O . GLU A 1 106 ? -11.580 -0.094 7.382 1.00 87.75 106 GLU A O 1
ATOM 826 N N . PRO A 1 107 ? -13.336 1.068 8.159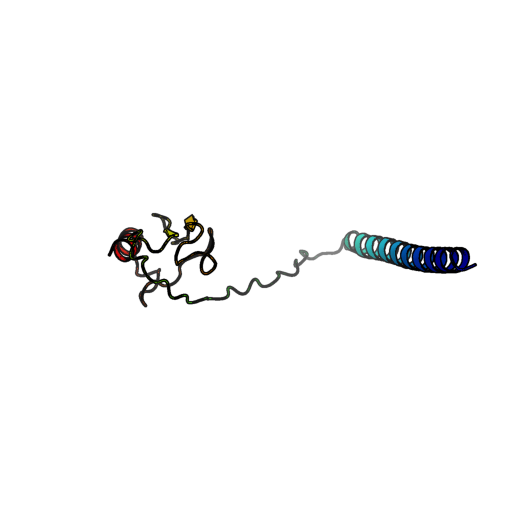 1.00 86.06 107 PRO A N 1
ATOM 827 C CA . PRO A 1 107 ? -12.797 2.354 7.737 1.00 86.06 107 PRO A CA 1
ATOM 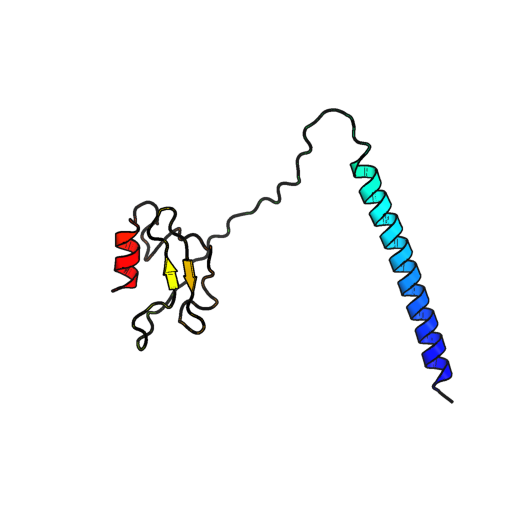828 C C . PRO A 1 107 ? -11.600 2.752 8.614 1.00 86.06 107 PRO A C 1
ATOM 830 O O . PRO A 1 107 ? -11.573 2.511 9.819 1.00 86.06 107 PRO A O 1
ATOM 833 N N . ALA A 1 108 ? -10.600 3.405 8.017 1.00 84.94 108 ALA A N 1
ATOM 834 C CA . ALA A 1 108 ? -9.374 3.806 8.716 1.00 84.94 108 ALA A CA 1
ATOM 835 C C . ALA A 1 108 ? -9.608 4.848 9.826 1.00 84.94 108 ALA A C 1
ATOM 837 O O . ALA A 1 108 ? -8.741 5.052 10.667 1.00 84.94 108 ALA A O 1
ATOM 838 N N . GLU A 1 109 ? -10.760 5.517 9.815 1.00 82.81 109 GLU A N 1
ATOM 839 C CA . GLU A 1 109 ? -11.199 6.461 10.847 1.00 82.81 109 GLU A CA 1
ATOM 840 C C . GLU A 1 109 ? -11.661 5.765 12.139 1.00 82.81 109 GLU A C 1
ATOM 842 O O . GLU A 1 109 ? -11.444 6.310 13.220 1.00 82.81 109 GLU A O 1
ATOM 847 N N . ASP A 1 110 ? -12.182 4.537 12.045 1.00 83.81 110 ASP A N 1
ATOM 848 C CA . ASP A 1 110 ? -12.531 3.706 13.208 1.00 83.81 110 ASP A CA 1
ATOM 849 C C . ASP A 1 110 ? -11.379 2.771 13.626 1.00 83.81 110 ASP A C 1
ATOM 851 O O . ASP A 1 110 ? -11.363 2.223 14.732 1.00 83.81 110 ASP A O 1
ATOM 855 N N . LEU A 1 111 ? -10.389 2.587 12.749 1.00 82.88 111 LEU A N 1
ATOM 856 C CA . LEU A 1 111 ? -9.267 1.681 12.955 1.00 82.88 111 LEU A CA 1
ATOM 857 C C . LEU A 1 111 ? -8.078 2.397 13.612 1.00 82.88 111 LEU A C 1
ATOM 859 O O . LEU A 1 111 ? -7.487 3.317 13.046 1.00 82.88 111 LEU A O 1
ATOM 863 N N . SER A 1 112 ? -7.646 1.932 14.785 1.00 85.25 112 SER A N 1
ATOM 864 C CA . SER A 1 112 ? -6.385 2.401 15.372 1.00 85.25 112 SER A CA 1
ATOM 865 C C . SER A 1 112 ? -5.172 1.829 14.627 1.00 85.25 112 SER A C 1
ATOM 867 O O . SER A 1 112 ? -5.230 0.738 14.054 1.00 85.25 112 SER A O 1
ATOM 869 N N . CYS A 1 113 ? -4.036 2.534 14.671 1.00 84.31 113 CYS A N 1
ATOM 870 C CA . CYS A 1 113 ? -2.773 2.047 14.104 1.00 84.31 113 CYS A CA 1
ATOM 871 C C . CYS A 1 113 ? -2.370 0.680 14.671 1.00 84.31 113 CYS A C 1
ATOM 873 O O . CYS A 1 113 ? -2.018 -0.224 13.916 1.00 84.31 113 CYS A O 1
ATOM 875 N N . GLU A 1 114 ? -2.520 0.486 15.982 1.00 86.38 114 GLU A N 1
ATOM 876 C CA . GLU A 1 114 ? -2.276 -0.799 16.641 1.00 86.38 114 GLU A CA 1
ATOM 877 C C . GLU A 1 114 ? -3.184 -1.903 16.092 1.00 86.38 114 GLU A C 1
ATOM 879 O O . GLU A 1 114 ? -2.725 -3.022 15.854 1.00 86.38 114 GLU A O 1
ATOM 884 N N . ARG A 1 115 ? -4.467 -1.603 15.844 1.00 86.81 115 ARG A N 1
ATOM 885 C CA . ARG A 1 115 ? -5.413 -2.570 15.279 1.00 86.81 115 ARG A CA 1
ATOM 886 C C . ARG A 1 115 ? -5.052 -2.932 13.841 1.00 86.81 115 ARG A C 1
ATOM 888 O O . ARG A 1 115 ? -5.071 -4.115 13.509 1.00 86.81 115 ARG A O 1
ATOM 895 N N . ALA A 1 116 ? -4.673 -1.952 13.027 1.00 86.62 116 ALA A N 1
ATOM 896 C CA . ALA A 1 116 ? -4.222 -2.163 11.655 1.00 86.62 116 ALA A CA 1
ATOM 897 C C . ALA A 1 116 ? -2.976 -3.062 11.598 1.00 86.62 116 ALA A C 1
ATOM 899 O O . ALA A 1 116 ? -2.932 -4.032 10.844 1.00 86.62 116 ALA A O 1
ATOM 900 N N . VAL A 1 117 ? -1.987 -2.807 12.461 1.00 84.81 117 VAL A N 1
ATOM 901 C CA . VAL A 1 117 ? -0.795 -3.661 12.583 1.00 84.81 117 VAL A CA 1
ATOM 902 C C . VAL A 1 117 ? -1.178 -5.068 13.040 1.00 84.81 117 VAL A C 1
ATOM 904 O O . VAL A 1 117 ? -0.618 -6.049 12.558 1.00 84.81 117 VAL A O 1
ATOM 907 N N . ASN A 1 118 ? -2.152 -5.189 13.941 1.00 86.31 118 ASN A N 1
ATOM 908 C CA . ASN A 1 118 ? -2.634 -6.482 14.412 1.00 86.31 118 ASN A CA 1
ATOM 909 C C . ASN A 1 118 ? -3.286 -7.297 13.280 1.00 86.31 118 ASN A C 1
ATOM 911 O O . ASN A 1 118 ? -2.999 -8.481 13.136 1.00 86.31 118 ASN A O 1
ATOM 915 N N . ILE A 1 119 ? -4.083 -6.654 12.421 1.00 85.38 119 ILE A N 1
ATOM 916 C CA . ILE A 1 119 ? -4.657 -7.277 11.217 1.00 85.38 119 ILE A CA 1
ATOM 917 C C . ILE A 1 119 ? -3.563 -7.807 10.282 1.00 85.38 119 ILE A C 1
ATOM 919 O O . ILE A 1 119 ? -3.718 -8.882 9.719 1.00 85.38 119 ILE A O 1
ATOM 923 N N . LEU A 1 120 ? -2.454 -7.082 10.131 1.00 83.88 120 LEU A N 1
ATOM 924 C CA . LEU A 1 120 ? -1.344 -7.514 9.278 1.00 83.88 120 LEU A CA 1
ATOM 925 C C . LEU A 1 120 ? -0.508 -8.648 9.892 1.00 83.88 120 LEU A C 1
ATOM 927 O O . LEU A 1 120 ? 0.201 -9.343 9.167 1.00 83.88 120 LEU A O 1
ATOM 931 N N . ARG A 1 121 ? -0.574 -8.846 11.213 1.00 79.31 121 ARG A N 1
ATOM 932 C CA . ARG A 1 121 ? 0.129 -9.937 11.905 1.00 79.31 121 ARG A CA 1
ATOM 933 C C . ARG A 1 121 ? -0.650 -11.253 11.870 1.00 79.31 121 ARG A C 1
ATOM 935 O O . ARG A 1 121 ? -0.030 -12.313 11.749 1.00 79.31 121 ARG A O 1
ATOM 942 N N . TYR A 1 122 ? -1.980 -11.197 11.961 1.00 65.88 122 TYR A N 1
ATOM 943 C CA . TYR A 1 122 ? -2.856 -12.376 11.904 1.00 65.88 122 TYR A CA 1
ATOM 944 C C . TYR A 1 122 ? -3.127 -12.819 10.461 1.00 65.88 122 TYR A C 1
ATOM 946 O O . TYR A 1 122 ? -2.951 -14.031 10.205 1.00 65.88 122 TYR A O 1
#

Radius of gyration: 27.15 Å; chains: 1; bounding box: 39×62×73 Å

pLDDT: mean 76.79, std 14.69, range [47.38, 92.56]

Sequence (122 aa):
MEELETSLFQTRKAHRIEQMVARWLRRSRDSSARAKVATADGPPGVPTQTIIPVKYTVKIDKDTLLQDYGFHISESLPLTVVSVTAGGSAHGKLFPGDQILQMNDEPAEDLSCERAVNILRY

Secondary structure (DSSP, 8-state):
--HHHHHHHHHHHHHHHHHHHHHHHHHHHHHHHHTTS--SSS------------------PPPTTTSS-SEEE-SSSS-BEEEE-TTSTTBTTB-TTPBP-EETTEETTT--HHHHHHHHH-